Protein AF-A2BMA7-F1 (afdb_monomer)

Secondary structure (DSSP, 8-state):
-------------------THHHHHHHHHHHHHHHHHHHHHHHHHHHHHHHHHHHTTSS-HHHHHHHHHHS-PPPHHHHHHHTT-

Organism: Hyperthermus butylicus (strain DSM 5456 / JCM 9403 / PLM1-5) (NCBI:txid415426)

Mean predicted aligned error: 15.82 Å

Nearest PDB structures (foldseek):
  5j2l-assembly1_B  TM=7.188E-01  e=9.301E+00  synthetic construct

Structure (mmCIF, N/CA/C/O backbone):
data_AF-A2BMA7-F1
#
_entry.id   AF-A2BMA7-F1
#
loop_
_atom_site.group_PDB
_atom_site.id
_atom_site.type_symbol
_atom_site.label_atom_id
_atom_site.label_alt_id
_atom_site.label_comp_id
_atom_site.label_asym_id
_atom_site.label_entity_id
_atom_site.label_seq_id
_atom_site.pdbx_PDB_ins_code
_atom_site.Cartn_x
_atom_site.Cartn_y
_atom_site.Cartn_z
_atom_site.occupancy
_atom_site.B_iso_or_equiv
_atom_site.auth_seq_id
_atom_site.auth_comp_id
_atom_site.auth_asym_id
_atom_site.auth_atom_id
_atom_site.pdbx_PDB_model_num
ATOM 1 N N . MET A 1 1 ? -4.013 15.211 -75.816 1.00 43.28 1 MET A N 1
ATOM 2 C CA . MET A 1 1 ? -3.796 13.877 -75.228 1.00 43.28 1 MET A CA 1
ATOM 3 C C . MET A 1 1 ? -2.333 13.570 -75.464 1.00 43.28 1 MET A C 1
ATOM 5 O O . MET A 1 1 ? -1.966 13.324 -76.603 1.00 43.28 1 MET A O 1
ATOM 9 N N . SER A 1 2 ? -1.502 13.769 -74.447 1.00 49.44 2 SER A N 1
ATOM 10 C CA . SER A 1 2 ? -0.067 13.476 -74.473 1.00 49.44 2 SER A CA 1
ATOM 11 C C . SER A 1 2 ? 0.212 12.655 -73.225 1.00 49.44 2 SER A C 1
ATOM 13 O O . SER A 1 2 ? -0.060 13.118 -72.120 1.00 49.44 2 SER A O 1
ATOM 15 N N . GLU A 1 3 ? 0.611 11.413 -73.453 1.00 49.91 3 GLU A N 1
ATOM 16 C CA . GLU A 1 3 ? 0.856 10.388 -72.448 1.00 49.91 3 GLU A CA 1
ATOM 17 C C . GLU A 1 3 ? 2.141 10.742 -71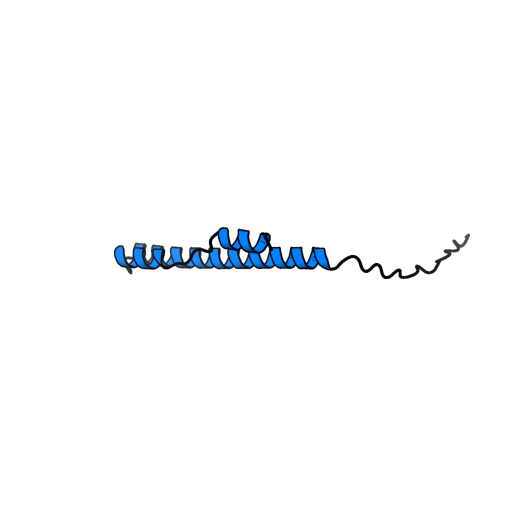.686 1.00 49.91 3 GLU A C 1
ATOM 19 O O . GLU A 1 3 ? 3.186 10.969 -72.294 1.00 49.91 3 GLU A O 1
ATOM 24 N N . GLU A 1 4 ? 2.040 10.865 -70.362 1.00 49.50 4 GLU A N 1
ATOM 25 C CA . GLU A 1 4 ? 3.191 11.003 -69.470 1.00 49.50 4 GLU A CA 1
ATOM 26 C C . GLU A 1 4 ? 3.845 9.627 -69.319 1.00 49.50 4 GLU A C 1
ATOM 28 O O . GLU A 1 4 ? 3.299 8.712 -68.703 1.00 49.50 4 GLU A O 1
ATOM 33 N N . GLU A 1 5 ? 5.014 9.481 -69.931 1.00 48.38 5 GLU A N 1
ATOM 34 C CA . GLU A 1 5 ? 5.866 8.304 -69.835 1.00 48.38 5 GLU A CA 1
ATOM 35 C C . GLU A 1 5 ? 6.551 8.314 -68.456 1.00 48.38 5 GLU A C 1
ATOM 37 O O . GLU A 1 5 ? 7.584 8.949 -68.245 1.00 48.38 5 GLU A O 1
ATOM 42 N N . PHE A 1 6 ? 5.927 7.664 -67.471 1.00 40.47 6 PHE A N 1
ATOM 43 C CA . PHE A 1 6 ? 6.537 7.437 -66.162 1.00 40.47 6 PHE A CA 1
ATOM 44 C C . PHE A 1 6 ? 7.626 6.368 -66.299 1.00 40.47 6 PHE A C 1
ATOM 46 O O . PHE A 1 6 ? 7.351 5.169 -66.334 1.00 40.47 6 PHE A O 1
ATOM 53 N N . VAL A 1 7 ? 8.881 6.810 -66.368 1.00 50.06 7 VAL A N 1
ATOM 54 C CA . VAL A 1 7 ? 10.046 5.943 -66.179 1.00 50.06 7 VAL A CA 1
ATOM 55 C C . VAL A 1 7 ? 10.120 5.599 -64.693 1.00 50.06 7 VAL A C 1
ATOM 57 O O . VAL A 1 7 ? 10.569 6.401 -63.878 1.00 50.06 7 VAL A O 1
ATOM 60 N N . THR A 1 8 ? 9.643 4.415 -64.316 1.00 48.00 8 THR A N 1
ATOM 61 C CA . THR A 1 8 ? 9.922 3.850 -62.993 1.00 48.00 8 THR A CA 1
ATOM 62 C C . THR A 1 8 ? 11.262 3.129 -63.058 1.00 48.00 8 THR A C 1
ATOM 64 O O . THR A 1 8 ? 11.335 1.982 -63.503 1.00 48.00 8 THR A O 1
ATOM 67 N N . GLU A 1 9 ? 12.328 3.815 -62.654 1.00 56.34 9 GLU A N 1
ATOM 68 C CA . GLU A 1 9 ? 13.592 3.156 -62.326 1.00 56.34 9 GLU A CA 1
ATOM 69 C C . GLU A 1 9 ? 13.362 2.194 -61.144 1.00 56.34 9 GLU A C 1
ATOM 71 O O . GLU A 1 9 ? 12.602 2.524 -60.225 1.00 56.34 9 GLU A O 1
ATOM 76 N N . PRO A 1 10 ? 13.955 0.987 -61.157 1.00 49.22 10 PRO A N 1
ATOM 77 C CA . PRO A 1 10 ? 13.837 0.061 -60.042 1.00 49.22 10 PRO A CA 1
ATOM 78 C C . PRO A 1 10 ? 14.536 0.673 -58.827 1.00 49.22 10 PRO A C 1
ATOM 80 O O . PRO A 1 10 ? 15.732 0.951 -58.859 1.00 49.22 10 PRO A O 1
ATOM 83 N N . ILE A 1 11 ? 13.777 0.886 -57.754 1.00 54.62 11 ILE A N 1
ATOM 84 C CA . ILE A 1 11 ? 14.335 1.204 -56.443 1.00 54.62 11 ILE A CA 1
ATOM 85 C C . ILE A 1 11 ? 15.115 -0.042 -56.024 1.00 54.62 11 ILE A C 1
ATOM 87 O O . ILE A 1 11 ? 14.518 -1.070 -55.712 1.00 54.62 11 ILE A O 1
ATOM 91 N N . GLU A 1 12 ? 16.444 0.026 -56.089 1.00 52.72 12 GLU A N 1
ATOM 92 C CA . GLU A 1 12 ? 17.300 -0.947 -55.424 1.00 52.72 12 GLU A CA 1
ATOM 93 C C . GLU A 1 12 ? 16.922 -0.924 -53.942 1.00 52.72 12 GLU A C 1
ATOM 95 O O . GLU A 1 12 ? 17.100 0.085 -53.256 1.00 52.72 12 GLU A O 1
ATOM 100 N N . GLU A 1 13 ? 16.337 -2.026 -53.471 1.00 51.16 13 GLU A N 1
ATOM 101 C CA . GLU A 1 13 ? 16.126 -2.322 -52.059 1.00 51.16 13 GLU A CA 1
ATOM 102 C C . GLU A 1 13 ? 17.502 -2.444 -51.399 1.00 51.16 13 GLU A C 1
ATOM 104 O O . GLU A 1 13 ? 18.044 -3.526 -51.182 1.00 51.16 13 GLU A O 1
ATOM 109 N N . GLY A 1 14 ? 18.109 -1.291 -51.128 1.00 42.47 14 GLY A N 1
ATOM 110 C CA . GLY A 1 14 ? 19.188 -1.174 -50.176 1.00 42.47 14 GLY A CA 1
ATOM 111 C C . GLY A 1 14 ? 18.622 -1.590 -48.832 1.00 42.47 14 GLY A C 1
ATOM 112 O O . GLY A 1 14 ? 17.890 -0.831 -48.199 1.00 42.47 14 GLY A O 1
ATOM 113 N N . GLU A 1 15 ? 18.936 -2.815 -48.430 1.00 47.88 15 GLU A N 1
ATOM 114 C CA . GLU A 1 15 ? 18.797 -3.318 -47.073 1.00 47.88 15 GLU A CA 1
ATOM 115 C C . GLU A 1 15 ? 19.613 -2.404 -46.149 1.00 47.88 15 GLU A C 1
ATOM 117 O O . GLU A 1 15 ? 20.791 -2.626 -45.869 1.00 47.88 15 GLU A O 1
ATOM 122 N N . VAL A 1 16 ? 19.003 -1.301 -45.718 1.00 41.31 16 VAL A N 1
ATOM 123 C CA . VAL A 1 16 ? 19.547 -0.494 -44.638 1.00 41.31 16 VAL A CA 1
ATOM 124 C C . VAL A 1 16 ? 19.124 -1.193 -43.354 1.00 41.31 16 VAL A C 1
ATOM 126 O O . VAL A 1 16 ? 18.064 -0.921 -42.796 1.00 41.31 16 VAL A O 1
ATOM 129 N N . THR A 1 17 ? 19.953 -2.121 -42.880 1.00 44.41 17 THR A N 1
ATOM 130 C CA . THR A 1 17 ? 19.916 -2.564 -41.484 1.00 44.41 17 THR A CA 1
ATOM 131 C C . THR A 1 17 ? 20.318 -1.380 -40.603 1.00 44.41 17 THR A C 1
ATOM 133 O O . THR A 1 17 ? 21.483 -1.222 -40.228 1.00 44.41 17 THR A O 1
ATOM 136 N N . ILE A 1 18 ? 19.357 -0.499 -40.325 1.00 48.38 18 ILE A N 1
ATOM 137 C CA . ILE A 1 18 ? 19.471 0.561 -39.324 1.00 48.38 18 ILE A CA 1
ATOM 138 C C . ILE A 1 18 ? 19.327 -0.116 -37.957 1.00 48.38 18 ILE A C 1
ATOM 140 O O . ILE A 1 18 ? 18.232 -0.387 -37.490 1.00 48.38 18 ILE A O 1
ATOM 144 N N . THR A 1 19 ? 20.478 -0.481 -37.391 1.00 46.00 19 THR A N 1
ATOM 145 C CA . THR A 1 19 ? 20.797 -0.523 -35.952 1.00 46.00 19 THR A CA 1
ATOM 146 C C . THR A 1 19 ? 19.650 -0.846 -34.978 1.00 46.00 19 THR A C 1
ATOM 148 O O . THR A 1 19 ? 19.070 0.048 -34.373 1.00 46.00 19 THR A O 1
ATOM 151 N N . THR A 1 20 ? 19.451 -2.135 -34.695 1.00 51.59 20 THR A N 1
ATOM 152 C CA . THR A 1 20 ? 18.567 -2.688 -33.644 1.00 51.59 20 THR A CA 1
ATOM 153 C C . THR A 1 20 ? 18.994 -2.382 -32.196 1.00 51.59 20 THR A C 1
ATOM 155 O O . THR A 1 20 ? 18.363 -2.849 -31.259 1.00 51.59 20 THR A O 1
ATOM 158 N N . ALA A 1 21 ? 20.062 -1.611 -31.969 1.00 50.88 21 ALA A N 1
ATOM 159 C CA . ALA A 1 21 ? 20.627 -1.416 -30.629 1.00 50.88 21 ALA A CA 1
ATOM 160 C C . ALA A 1 21 ? 19.967 -0.287 -29.810 1.00 50.88 21 ALA A C 1
ATOM 162 O O . ALA A 1 21 ? 20.012 -0.330 -28.584 1.00 50.88 21 ALA A O 1
ATOM 163 N N . GLU A 1 22 ? 19.385 0.731 -30.454 1.00 48.03 22 GLU A N 1
ATOM 164 C CA . GLU A 1 22 ? 18.682 1.816 -29.742 1.00 48.03 22 GLU A CA 1
ATOM 165 C C . GLU A 1 22 ? 17.245 1.425 -29.369 1.00 48.03 22 GLU A C 1
ATOM 167 O O . GLU A 1 22 ? 16.788 1.749 -28.277 1.00 48.03 22 GLU A O 1
ATOM 172 N N . GLU A 1 23 ? 16.565 0.659 -30.223 1.00 51.03 23 GLU A N 1
ATOM 173 C CA . GLU A 1 23 ? 15.173 0.242 -30.014 1.00 51.03 23 GLU A CA 1
ATOM 174 C C . GLU A 1 23 ? 15.041 -0.773 -28.859 1.00 51.03 23 GLU A C 1
ATOM 176 O O . GLU A 1 23 ? 14.168 -0.630 -28.005 1.00 51.03 23 GLU A O 1
ATOM 181 N N . GLU A 1 24 ? 15.978 -1.725 -28.740 1.00 50.66 24 GLU A N 1
ATOM 182 C CA . GLU A 1 24 ? 16.018 -2.678 -27.616 1.00 50.66 24 GLU A CA 1
ATOM 183 C C . GLU A 1 24 ? 16.241 -1.982 -26.261 1.00 50.66 24 GLU A C 1
ATOM 185 O O . GLU A 1 24 ? 15.637 -2.357 -25.254 1.00 50.66 24 GLU A O 1
ATOM 190 N N . ALA A 1 25 ? 17.078 -0.941 -26.221 1.00 54.59 25 ALA A N 1
ATOM 191 C CA . ALA A 1 25 ? 17.345 -0.193 -24.995 1.00 54.59 25 ALA A CA 1
ATOM 192 C C . ALA A 1 25 ? 16.146 0.675 -24.577 1.00 54.59 25 ALA A C 1
ATOM 194 O O . ALA A 1 25 ? 15.854 0.797 -23.384 1.00 54.59 25 ALA A O 1
ATOM 195 N N . GLU A 1 26 ? 15.430 1.268 -25.535 1.00 56.91 26 GLU A N 1
ATOM 196 C CA . GLU A 1 26 ? 14.199 2.010 -25.253 1.00 56.91 26 GLU A CA 1
ATOM 197 C C . GLU A 1 26 ? 13.081 1.082 -24.753 1.00 56.91 26 GLU A C 1
ATOM 199 O O . GLU A 1 26 ? 12.430 1.403 -23.753 1.00 56.91 26 GLU A O 1
ATOM 204 N N . GLU A 1 27 ? 12.902 -0.099 -25.352 1.00 58.12 27 GLU A N 1
ATOM 205 C CA . GLU A 1 27 ? 11.942 -1.100 -24.871 1.00 58.12 27 GLU A CA 1
ATOM 206 C C . GLU A 1 27 ? 12.288 -1.625 -23.464 1.00 58.12 27 GLU A C 1
ATOM 208 O O . GLU A 1 27 ? 11.408 -1.727 -22.599 1.00 58.12 27 GLU A O 1
ATOM 213 N N . GLU A 1 28 ? 13.563 -1.905 -23.176 1.00 57.53 28 GLU A N 1
ATOM 214 C CA . GLU A 1 28 ? 13.995 -2.374 -21.851 1.00 57.53 28 GLU A CA 1
ATOM 215 C C . GLU A 1 28 ? 13.780 -1.300 -20.767 1.00 57.53 28 GLU A C 1
ATOM 217 O O . GLU A 1 28 ? 13.322 -1.587 -19.658 1.00 57.53 28 GLU A O 1
ATOM 222 N N . VAL A 1 29 ? 14.029 -0.026 -21.079 1.00 59.28 29 VAL A N 1
ATOM 223 C CA .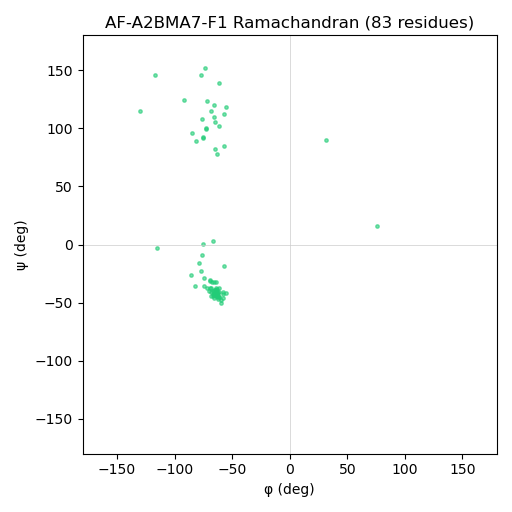 VAL A 1 29 ? 13.779 1.075 -20.135 1.00 59.28 29 VAL A CA 1
ATOM 224 C C . VAL A 1 29 ? 12.279 1.280 -19.894 1.00 59.28 29 VAL A C 1
ATOM 226 O O . VAL A 1 29 ? 11.867 1.485 -18.745 1.00 59.28 29 VAL A O 1
ATOM 229 N N . VAL A 1 30 ? 11.450 1.193 -20.939 1.00 61.84 30 VAL A N 1
ATOM 230 C CA . VAL A 1 30 ? 9.989 1.343 -20.831 1.00 61.84 30 VAL A CA 1
ATOM 231 C C . VAL A 1 30 ? 9.374 0.207 -20.011 1.00 61.84 30 VAL A C 1
ATOM 233 O O . VAL A 1 30 ? 8.557 0.469 -19.125 1.00 61.84 30 VAL A O 1
ATOM 236 N N . THR A 1 31 ? 9.790 -1.040 -20.236 1.00 61.88 31 THR A N 1
ATOM 237 C CA . THR A 1 31 ? 9.284 -2.206 -19.488 1.00 61.88 31 THR A CA 1
ATOM 238 C C . THR A 1 31 ? 9.629 -2.132 -17.999 1.00 61.88 31 THR A C 1
ATOM 240 O O . THR A 1 31 ? 8.744 -2.290 -17.155 1.00 61.88 31 THR A O 1
ATOM 243 N N . VAL A 1 32 ? 10.865 -1.762 -17.648 1.00 62.25 32 VAL A N 1
ATOM 244 C CA . VAL A 1 32 ? 11.272 -1.582 -16.243 1.00 62.25 32 VAL A CA 1
ATOM 245 C C . VAL A 1 32 ? 10.487 -0.458 -15.556 1.00 62.25 32 VAL A C 1
ATOM 247 O O . VAL A 1 32 ? 10.109 -0.583 -14.386 1.00 62.25 32 VAL A O 1
ATOM 250 N N . ASP A 1 33 ? 10.221 0.654 -16.246 1.00 66.19 33 ASP A N 1
ATOM 251 C CA . ASP A 1 33 ? 9.444 1.753 -15.668 1.00 66.19 33 ASP A CA 1
ATOM 252 C C . ASP A 1 33 ? 7.964 1.374 -15.462 1.00 66.19 33 ASP A C 1
ATOM 254 O O . ASP A 1 33 ? 7.388 1.738 -14.427 1.00 66.19 33 ASP A O 1
ATOM 258 N N . ILE A 1 34 ? 7.367 0.604 -16.383 1.00 73.25 34 ILE A N 1
ATOM 259 C CA . ILE A 1 34 ? 6.008 0.052 -16.245 1.00 73.25 34 ILE A CA 1
ATOM 260 C C . ILE A 1 34 ? 5.931 -0.891 -15.038 1.00 73.25 34 ILE A C 1
ATOM 262 O O . ILE A 1 34 ? 5.045 -0.715 -14.199 1.00 73.25 34 ILE A O 1
ATOM 266 N N . ASP A 1 35 ? 6.882 -1.811 -14.880 1.00 75.38 35 ASP A N 1
ATOM 267 C CA . ASP A 1 35 ? 6.898 -2.772 -13.770 1.00 75.38 35 ASP A CA 1
ATOM 268 C C . ASP A 1 35 ? 7.011 -2.085 -12.405 1.00 75.38 35 ASP A C 1
ATOM 270 O O . ASP A 1 35 ? 6.310 -2.426 -11.447 1.00 75.38 35 ASP A O 1
ATOM 274 N N . VAL A 1 36 ? 7.860 -1.058 -12.297 1.00 77.81 36 VAL A N 1
ATOM 275 C CA . VAL A 1 36 ? 7.989 -0.301 -11.046 1.00 77.81 36 VAL A CA 1
ATOM 276 C C . VAL A 1 36 ? 6.717 0.497 -10.754 1.00 77.81 36 VAL A C 1
ATOM 278 O O . VAL A 1 36 ? 6.332 0.621 -9.591 1.00 77.81 36 VAL A O 1
ATOM 281 N N . ASN A 1 37 ? 6.068 1.054 -11.779 1.00 85.38 37 ASN A N 1
ATOM 282 C CA . ASN A 1 37 ? 4.794 1.752 -11.611 1.00 85.38 37 ASN A CA 1
ATOM 283 C C . ASN A 1 37 ? 3.678 0.792 -11.175 1.00 85.38 37 ASN A C 1
ATOM 285 O O . ASN A 1 37 ? 2.929 1.127 -10.260 1.00 85.38 37 ASN A O 1
ATOM 289 N N . ALA A 1 38 ? 3.596 -0.401 -11.770 1.00 86.31 38 ALA A N 1
ATOM 290 C CA . ALA A 1 38 ? 2.633 -1.430 -11.388 1.00 86.31 38 ALA A CA 1
ATOM 291 C C . ALA A 1 38 ? 2.821 -1.855 -9.924 1.00 86.31 38 ALA A C 1
ATOM 293 O O . ALA A 1 38 ? 1.871 -1.821 -9.144 1.00 86.31 38 ALA A O 1
ATOM 294 N N . ALA A 1 39 ? 4.061 -2.134 -9.515 1.00 85.00 39 ALA A N 1
ATOM 295 C CA . ALA A 1 39 ? 4.373 -2.487 -8.133 1.00 85.00 39 ALA A CA 1
ATOM 296 C C . ALA A 1 39 ? 4.093 -1.337 -7.143 1.00 85.00 39 ALA A C 1
ATOM 298 O O . ALA A 1 39 ? 3.707 -1.572 -5.997 1.00 85.00 39 ALA A O 1
ATOM 299 N N . LEU A 1 40 ? 4.265 -0.077 -7.563 1.00 87.88 40 LEU A N 1
ATOM 300 C CA . LEU A 1 40 ? 3.902 1.078 -6.740 1.00 87.88 40 LEU A CA 1
ATOM 301 C C . LEU A 1 40 ? 2.382 1.182 -6.567 1.00 87.88 40 LEU A C 1
ATOM 303 O O . LEU A 1 40 ? 1.915 1.412 -5.453 1.00 87.88 40 LEU A O 1
ATOM 307 N N . LEU A 1 41 ? 1.622 0.999 -7.647 1.00 90.06 41 LEU A N 1
ATOM 308 C CA . LEU A 1 41 ? 0.160 1.008 -7.610 1.00 90.06 41 LEU A CA 1
ATOM 309 C C . LEU A 1 41 ? -0.377 -0.108 -6.712 1.00 90.06 41 LEU A C 1
ATOM 311 O O . LEU A 1 41 ? -1.224 0.158 -5.864 1.00 90.06 41 LEU A O 1
ATOM 315 N N . GLU A 1 42 ? 0.162 -1.319 -6.828 1.00 89.38 42 GLU A N 1
ATOM 316 C CA . GLU A 1 42 ? -0.196 -2.448 -5.964 1.00 89.38 42 GLU A CA 1
ATOM 317 C C . GLU A 1 42 ? 0.061 -2.130 -4.482 1.00 89.38 42 GLU A C 1
ATOM 319 O O . GLU A 1 42 ? -0.822 -2.298 -3.638 1.00 89.38 42 GLU A O 1
ATOM 324 N N . ALA A 1 43 ? 1.230 -1.566 -4.163 1.00 89.50 43 ALA A N 1
ATOM 325 C CA . ALA A 1 43 ? 1.553 -1.137 -2.805 1.00 89.50 43 ALA A CA 1
ATOM 326 C C . ALA A 1 43 ? 0.598 -0.044 -2.286 1.00 89.50 43 ALA A C 1
ATOM 328 O O . ALA A 1 43 ? 0.241 -0.041 -1.104 1.00 89.50 43 ALA A O 1
ATOM 329 N N . MET A 1 44 ? 0.171 0.888 -3.146 1.00 92.00 44 MET A N 1
ATOM 330 C CA . MET A 1 44 ? -0.802 1.922 -2.781 1.00 92.00 44 MET A CA 1
ATOM 331 C C . MET A 1 44 ? -2.179 1.324 -2.490 1.00 92.00 44 MET A C 1
ATOM 333 O O . MET A 1 44 ? -2.768 1.671 -1.467 1.00 92.00 44 MET A O 1
ATOM 337 N N . VAL A 1 45 ? -2.655 0.400 -3.328 1.00 94.44 45 VAL A N 1
ATOM 338 C CA . VAL A 1 45 ? -3.934 -0.298 -3.124 1.00 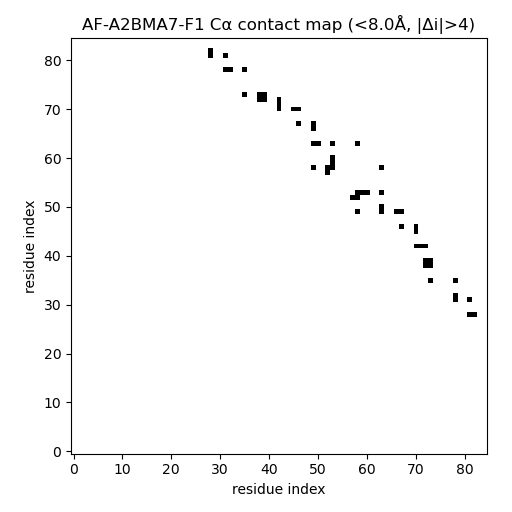94.44 45 VAL A CA 1
ATOM 339 C C . VAL A 1 45 ? -3.918 -1.056 -1.797 1.00 94.44 45 VAL A C 1
ATOM 341 O O . VAL A 1 45 ? -4.780 -0.826 -0.946 1.00 94.44 45 VAL A O 1
ATOM 344 N N . ALA A 1 46 ? -2.877 -1.851 -1.543 1.00 93.00 46 ALA A N 1
ATOM 345 C CA . ALA A 1 46 ? -2.734 -2.584 -0.286 1.00 93.00 46 ALA A CA 1
ATOM 346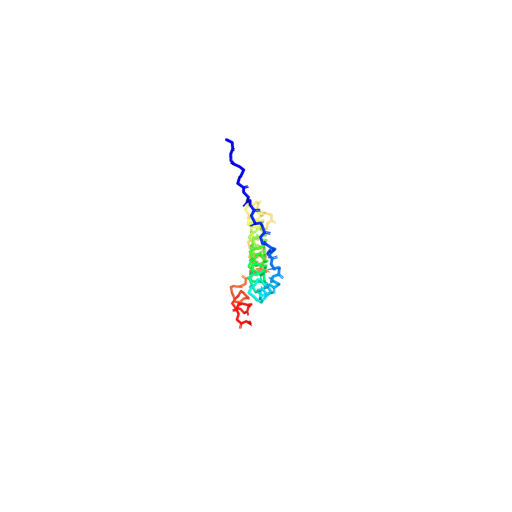 C C . ALA A 1 46 ? -2.730 -1.649 0.941 1.00 93.00 46 ALA A C 1
ATOM 348 O O . ALA A 1 46 ? -3.377 -1.928 1.952 1.00 93.00 46 ALA A O 1
ATOM 349 N N . ARG A 1 47 ? -2.054 -0.491 0.856 1.00 93.81 47 ARG A N 1
ATOM 350 C CA . ARG A 1 47 ? -2.088 0.521 1.927 1.00 93.81 47 ARG A CA 1
ATOM 351 C C . ARG A 1 47 ? -3.490 1.071 2.155 1.00 93.81 47 ARG A C 1
ATOM 353 O O . ARG A 1 47 ? -3.888 1.224 3.309 1.00 93.81 47 ARG A O 1
ATOM 360 N N . THR A 1 48 ? -4.225 1.380 1.088 1.00 94.94 48 THR A N 1
ATOM 361 C CA . THR A 1 48 ? -5.587 1.916 1.212 1.00 94.94 48 THR A CA 1
ATOM 362 C C . THR A 1 48 ? -6.538 0.919 1.861 1.00 94.94 48 THR A C 1
ATOM 364 O O . THR A 1 48 ? -7.293 1.316 2.743 1.00 94.94 48 THR A O 1
ATOM 367 N N . GLU A 1 49 ? -6.432 -0.370 1.536 1.00 95.50 49 GLU A N 1
ATOM 368 C CA . GLU A 1 49 ? -7.245 -1.416 2.164 1.00 95.50 49 GLU A CA 1
ATOM 369 C C . GLU A 1 49 ? -6.972 -1.543 3.667 1.00 95.50 49 GLU A C 1
ATOM 371 O O . GLU A 1 49 ? -7.904 -1.668 4.463 1.00 95.50 49 GLU A O 1
ATOM 376 N N . ILE A 1 50 ? -5.702 -1.480 4.086 1.00 95.25 50 ILE A N 1
ATOM 377 C CA . ILE A 1 50 ? -5.346 -1.522 5.514 1.00 95.25 50 ILE A CA 1
ATOM 378 C C . ILE A 1 50 ? -5.922 -0.307 6.248 1.00 95.25 50 ILE A C 1
ATOM 380 O O . ILE A 1 50 ? -6.469 -0.452 7.342 1.00 95.25 50 ILE A O 1
ATOM 384 N N . ILE A 1 51 ? -5.820 0.885 5.654 1.00 95.00 51 ILE A N 1
ATOM 385 C CA . ILE A 1 51 ? -6.361 2.120 6.236 1.00 95.00 51 ILE A CA 1
ATOM 386 C C . ILE A 1 51 ? -7.888 2.056 6.318 1.00 95.00 51 ILE A C 1
ATOM 388 O O . ILE A 1 51 ? -8.458 2.463 7.328 1.00 95.00 51 ILE A O 1
ATOM 392 N N . GLU A 1 52 ? -8.556 1.522 5.298 1.00 96.94 52 GLU A N 1
ATOM 393 C CA . GLU A 1 52 ? -10.008 1.362 5.298 1.00 96.94 52 GLU A CA 1
ATOM 394 C C . GLU A 1 52 ? -10.465 0.411 6.410 1.00 96.94 52 GLU A C 1
ATOM 396 O O . GLU A 1 52 ? -11.376 0.736 7.172 1.00 96.94 52 GLU A O 1
ATOM 401 N N . LYS A 1 53 ? -9.790 -0.732 6.566 1.00 95.00 53 LYS A N 1
ATOM 402 C CA . LYS A 1 53 ? -10.059 -1.692 7.647 1.00 95.00 53 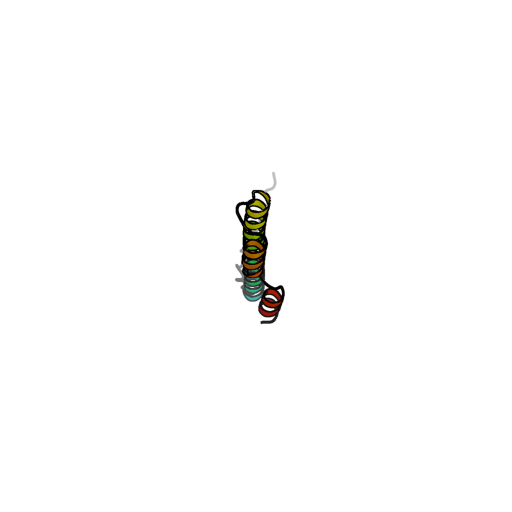LYS A CA 1
ATOM 403 C C . LYS A 1 53 ? -9.777 -1.101 9.029 1.00 95.00 53 LYS A C 1
ATOM 405 O O . LYS A 1 53 ? -10.552 -1.322 9.957 1.00 95.00 53 LYS A O 1
ATOM 410 N N . LEU A 1 54 ? -8.729 -0.286 9.169 1.00 95.31 54 LEU A N 1
ATOM 411 C CA . LEU A 1 54 ? -8.467 0.475 10.395 1.00 95.31 54 LEU A CA 1
ATOM 412 C C . LEU A 1 54 ? -9.595 1.479 10.685 1.00 95.31 54 LEU A C 1
ATOM 414 O O . LEU A 1 54 ? -10.063 1.558 11.817 1.00 95.31 54 LEU A O 1
ATOM 418 N N . ALA A 1 55 ? -10.073 2.209 9.673 1.00 94.81 55 ALA A N 1
ATOM 419 C CA . ALA A 1 55 ? -11.170 3.170 9.813 1.00 94.81 55 ALA A CA 1
ATOM 420 C C . ALA A 1 55 ? -12.506 2.498 10.173 1.00 94.81 55 ALA A C 1
ATOM 422 O O . ALA A 1 55 ? -13.305 3.067 10.914 1.00 94.81 55 ALA A O 1
ATOM 423 N N . LYS A 1 56 ? -12.726 1.269 9.693 1.00 96.56 56 LYS A N 1
ATOM 424 C CA . LYS A 1 56 ? -13.865 0.414 10.062 1.00 96.56 56 LYS A CA 1
ATOM 425 C C . LYS A 1 56 ? -13.723 -0.230 11.449 1.00 96.56 56 LYS A C 1
ATOM 427 O O . LYS A 1 56 ? -14.684 -0.814 11.940 1.00 96.56 56 LYS A O 1
ATOM 432 N N . GLY A 1 57 ? -12.556 -0.118 12.089 1.00 94.38 57 GLY A N 1
ATOM 433 C CA . GLY A 1 57 ? -12.266 -0.737 13.385 1.00 94.38 57 GLY A CA 1
ATOM 434 C C . GLY A 1 57 ? -12.005 -2.245 13.315 1.00 94.38 57 GLY A C 1
ATOM 435 O O . GLY A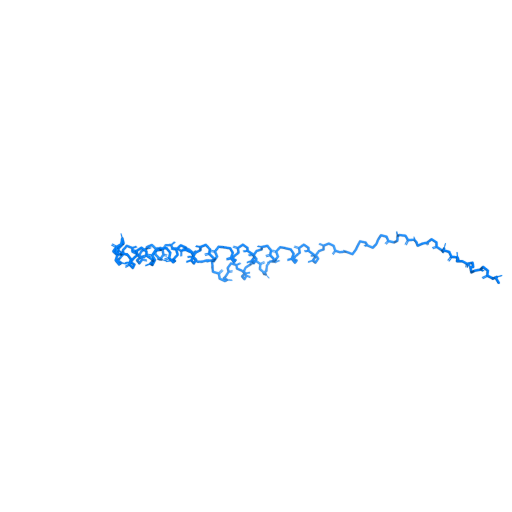 1 57 ? -12.048 -2.917 14.343 1.00 94.38 57 GLY A O 1
ATOM 436 N N . GLU A 1 58 ? -11.737 -2.783 12.123 1.00 94.25 58 GLU A N 1
ATOM 437 C CA . GLU A 1 58 ? -11.422 -4.201 11.905 1.00 94.25 58 GLU A CA 1
ATOM 438 C C . GLU A 1 58 ? -9.979 -4.545 12.310 1.00 94.25 58 GLU A C 1
ATOM 440 O O . GLU A 1 58 ? -9.687 -5.698 12.625 1.00 94.25 58 GLU A O 1
ATOM 445 N N . TYR A 1 59 ? -9.089 -3.547 12.345 1.00 93.38 59 TYR A N 1
ATOM 446 C CA . TYR A 1 59 ? -7.718 -3.678 12.841 1.00 93.38 59 TYR A CA 1
ATOM 447 C C . TYR A 1 59 ? -7.466 -2.797 14.055 1.00 93.38 59 TYR A C 1
ATOM 449 O O . TYR A 1 59 ? -7.952 -1.667 14.139 1.00 93.38 59 TYR A O 1
ATOM 457 N N . ARG A 1 60 ? -6.622 -3.283 14.971 1.00 94.12 60 ARG A N 1
ATOM 458 C CA . ARG A 1 60 ? -6.021 -2.421 15.991 1.00 94.12 60 ARG A CA 1
ATOM 459 C C . ARG A 1 60 ? -4.952 -1.542 15.353 1.00 94.12 60 ARG A C 1
ATOM 461 O O . ARG A 1 60 ? -4.295 -1.933 14.389 1.00 94.12 60 ARG A O 1
ATOM 468 N N . THR A 1 61 ? -4.720 -0.370 15.935 1.00 92.38 61 THR A N 1
ATOM 469 C CA . THR A 1 61 ? -3.740 0.596 15.420 1.00 92.38 61 THR A CA 1
ATOM 470 C C . THR A 1 61 ? -2.338 -0.008 15.279 1.00 92.38 61 THR A C 1
ATOM 472 O O . THR A 1 61 ? -1.675 0.207 14.272 1.00 92.38 61 THR A O 1
ATOM 475 N N . GLU A 1 62 ? -1.898 -0.808 16.251 1.00 93.88 62 GLU A N 1
ATOM 476 C CA . GLU A 1 62 ? -0.578 -1.460 16.247 1.00 93.88 62 GLU A CA 1
ATOM 477 C C . GLU A 1 62 ? -0.439 -2.510 15.130 1.00 93.88 62 GLU A C 1
ATOM 479 O O . GLU A 1 62 ? 0.591 -2.586 14.453 1.00 93.88 62 GLU A O 1
ATOM 484 N N . GLU A 1 63 ? -1.499 -3.282 14.887 1.00 91.50 63 GLU A N 1
ATOM 485 C CA . GLU A 1 63 ? -1.559 -4.274 13.810 1.00 91.50 63 GLU A CA 1
ATOM 486 C C . GLU A 1 63 ? -1.516 -3.583 12.443 1.00 91.50 63 GLU A C 1
ATOM 488 O O . GLU A 1 63 ? -0.708 -3.951 11.590 1.00 91.50 63 GLU A O 1
ATOM 493 N N . ALA A 1 64 ? -2.305 -2.519 12.264 1.00 93.06 64 ALA A N 1
ATOM 494 C CA . ALA A 1 64 ? -2.307 -1.733 11.034 1.00 93.06 64 ALA A CA 1
ATOM 495 C C . ALA A 1 64 ? -0.938 -1.089 10.758 1.00 93.06 64 ALA A C 1
ATOM 497 O O . ALA A 1 64 ? -0.469 -1.119 9.622 1.00 93.06 64 ALA A O 1
ATOM 498 N N . ILE A 1 65 ? -0.250 -0.563 11.780 1.00 93.06 65 ILE A N 1
ATOM 499 C CA . ILE A 1 65 ? 1.108 -0.009 11.632 1.00 93.06 65 ILE A CA 1
ATOM 500 C C . ILE A 1 65 ? 2.083 -1.088 11.155 1.00 93.06 65 ILE A C 1
ATOM 502 O O . ILE A 1 65 ? 2.850 -0.848 10.222 1.00 93.06 65 ILE A O 1
ATOM 506 N N . THR A 1 66 ? 2.023 -2.281 11.747 1.00 94.38 66 THR A N 1
ATOM 507 C CA . THR A 1 66 ? 2.904 -3.398 11.381 1.00 94.38 66 THR A CA 1
ATOM 508 C C . THR A 1 66 ? 2.671 -3.829 9.929 1.00 94.38 66 THR A C 1
ATOM 510 O O . THR A 1 66 ? 3.625 -4.003 9.172 1.00 94.38 66 THR A O 1
ATOM 513 N N . MET A 1 67 ? 1.406 -3.932 9.505 1.00 91.62 67 MET A N 1
ATOM 514 C CA . MET A 1 67 ? 1.050 -4.262 8.120 1.00 91.62 67 MET A CA 1
ATOM 515 C C . MET A 1 67 ? 1.472 -3.167 7.130 1.00 91.62 67 MET A C 1
ATOM 517 O O . MET A 1 67 ? 1.960 -3.461 6.045 1.00 91.62 67 MET A O 1
ATOM 521 N N . LEU A 1 68 ? 1.342 -1.888 7.489 1.00 92.31 68 LEU A N 1
ATOM 522 C CA . LEU A 1 68 ? 1.777 -0.785 6.624 1.00 92.31 68 LEU A CA 1
ATOM 523 C C . LEU A 1 68 ? 3.302 -0.732 6.457 1.00 92.31 68 LEU A C 1
ATOM 525 O O . LEU A 1 68 ? 3.790 -0.308 5.404 1.00 92.31 68 LEU A O 1
ATOM 529 N N . GLN A 1 69 ? 4.052 -1.133 7.486 1.00 90.12 69 GLN A N 1
ATOM 530 C CA . GLN A 1 69 ? 5.514 -1.209 7.454 1.00 90.12 69 GLN A CA 1
ATOM 531 C C . GLN A 1 69 ? 6.027 -2.401 6.640 1.00 90.12 69 GLN A C 1
ATOM 533 O O . GLN A 1 69 ? 7.112 -2.308 6.068 1.00 90.12 69 GLN A O 1
ATOM 538 N N . SER A 1 70 ? 5.268 -3.498 6.561 1.00 90.38 70 SER A N 1
ATOM 539 C CA . SER A 1 70 ? 5.654 -4.674 5.774 1.00 90.38 70 SER A CA 1
ATOM 540 C C . SER A 1 70 ? 5.406 -4.516 4.271 1.00 90.38 70 SER A C 1
ATOM 542 O O . SER A 1 70 ? 5.987 -5.265 3.485 1.00 90.38 70 SER A O 1
ATOM 544 N N . ILE A 1 71 ? 4.597 -3.534 3.849 1.00 88.88 71 ILE A N 1
ATOM 545 C CA . ILE A 1 71 ? 4.397 -3.230 2.428 1.00 88.88 71 ILE A CA 1
ATOM 546 C C . ILE A 1 71 ? 5.707 -2.718 1.827 1.00 88.88 71 ILE A C 1
ATOM 548 O O . ILE A 1 71 ? 6.151 -1.597 2.091 1.00 88.88 71 ILE A O 1
ATOM 552 N N . ALA A 1 72 ? 6.304 -3.550 0.977 1.00 77.12 72 ALA A N 1
ATOM 553 C CA . ALA A 1 72 ? 7.488 -3.203 0.216 1.00 77.12 72 ALA A CA 1
ATOM 554 C C . ALA A 1 72 ? 7.139 -2.136 -0.829 1.00 77.12 72 ALA A C 1
ATOM 556 O O . ALA A 1 72 ? 6.392 -2.390 -1.770 1.00 77.12 72 ALA A O 1
ATOM 557 N N . ILE A 1 73 ? 7.705 -0.939 -0.679 1.00 78.81 73 ILE A N 1
ATOM 558 C CA . ILE A 1 73 ? 7.599 0.113 -1.690 1.00 78.81 73 ILE A CA 1
ATOM 559 C C . ILE A 1 73 ? 8.802 -0.024 -2.628 1.00 78.81 73 ILE A C 1
ATOM 561 O O . ILE A 1 73 ? 9.944 0.007 -2.153 1.00 78.81 73 ILE A O 1
ATOM 565 N N . PRO A 1 74 ? 8.589 -0.166 -3.948 1.00 72.81 74 PRO A N 1
ATOM 566 C CA . PRO A 1 74 ? 9.680 -0.143 -4.911 1.00 72.81 74 PRO A CA 1
ATOM 567 C C . PRO A 1 74 ? 10.488 1.150 -4.748 1.00 72.81 74 PRO A C 1
ATOM 569 O O . PRO A 1 74 ? 9.958 2.250 -4.904 1.00 72.81 74 PRO A O 1
ATOM 572 N N . SER A 1 75 ? 11.773 1.043 -4.405 1.00 69.94 75 SER A N 1
ATOM 573 C CA . SER A 1 75 ? 12.615 2.231 -4.274 1.00 69.94 75 SER A CA 1
ATOM 574 C C . SER A 1 75 ? 13.018 2.758 -5.651 1.00 69.94 75 SER A C 1
ATOM 576 O O . SER A 1 75 ? 13.313 1.994 -6.575 1.00 69.94 75 SER A O 1
ATOM 578 N N . LEU A 1 76 ? 13.134 4.085 -5.767 1.00 61.97 76 LEU A N 1
ATOM 579 C CA . LEU A 1 76 ? 13.723 4.751 -6.940 1.00 61.97 76 LEU A CA 1
ATOM 580 C C . LEU A 1 76 ? 15.158 4.270 -7.228 1.00 61.97 76 LEU A C 1
ATOM 582 O O . LEU A 1 76 ? 15.672 4.422 -8.334 1.00 61.97 76 LEU A O 1
ATOM 586 N N . GLU A 1 77 ? 15.812 3.656 -6.244 1.00 55.16 77 GLU A N 1
ATOM 587 C CA . GLU A 1 77 ? 17.155 3.109 -6.378 1.00 55.16 77 GLU A CA 1
ATOM 588 C C . GLU A 1 77 ? 17.208 1.881 -7.304 1.00 55.16 77 GLU A C 1
ATOM 590 O O . GLU A 1 77 ? 18.198 1.715 -8.021 1.00 55.16 77 GLU A O 1
ATOM 595 N N . LYS A 1 78 ? 16.128 1.078 -7.373 1.00 58.44 78 LYS A N 1
ATOM 596 C CA . LYS A 1 78 ? 15.992 0.007 -8.378 1.00 58.44 78 LYS A CA 1
ATOM 597 C C . LYS A 1 78 ? 15.916 0.583 -9.797 1.00 58.44 78 LYS A C 1
ATOM 599 O O . LYS A 1 78 ? 16.665 0.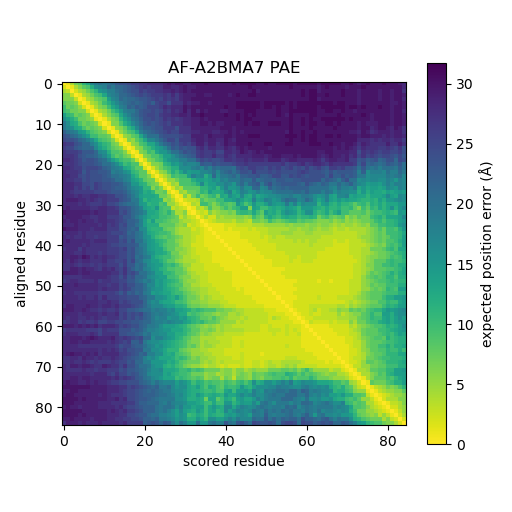121 -10.655 1.00 58.44 78 LYS A O 1
ATOM 604 N N . ARG A 1 79 ? 15.138 1.658 -10.016 1.00 58.22 79 ARG A N 1
ATOM 605 C CA . ARG A 1 79 ? 15.112 2.384 -11.308 1.00 58.22 79 ARG A CA 1
ATOM 606 C C . ARG A 1 79 ? 16.488 2.908 -11.697 1.00 58.22 79 ARG A C 1
ATOM 608 O O . ARG A 1 79 ? 16.902 2.791 -12.844 1.00 58.22 79 ARG A O 1
ATOM 615 N N . ARG A 1 80 ? 17.231 3.468 -10.735 1.00 57.69 80 ARG A N 1
ATOM 616 C CA . ARG A 1 80 ? 18.550 4.052 -11.015 1.00 57.69 80 ARG A CA 1
ATOM 617 C C . ARG A 1 80 ? 19.607 3.005 -11.378 1.00 57.69 80 ARG A C 1
ATOM 619 O O . ARG A 1 80 ? 20.512 3.330 -12.135 1.00 57.69 80 ARG A O 1
ATOM 626 N N . ARG A 1 81 ? 19.534 1.783 -10.834 1.00 60.16 81 ARG A N 1
ATOM 627 C CA . ARG A 1 81 ? 20.469 0.700 -11.199 1.00 60.16 81 ARG A CA 1
ATOM 628 C C . ARG A 1 81 ? 20.177 0.108 -12.575 1.00 60.16 81 ARG A C 1
ATOM 630 O O . ARG A 1 81 ? 21.137 -0.221 -13.258 1.00 60.16 81 ARG A O 1
ATOM 637 N N . ALA A 1 82 ? 18.907 0.009 -12.970 1.00 59.09 82 ALA A N 1
ATOM 638 C CA . ALA A 1 82 ? 18.531 -0.460 -14.303 1.00 59.09 82 ALA A CA 1
ATOM 639 C C . ALA A 1 82 ? 19.032 0.492 -15.402 1.00 59.09 82 ALA A C 1
ATOM 641 O O . ALA A 1 82 ? 19.654 0.047 -16.349 1.00 59.09 82 ALA A O 1
ATOM 642 N N . ARG A 1 83 ? 18.908 1.812 -15.202 1.00 60.28 83 ARG A N 1
ATOM 643 C CA . ARG A 1 83 ? 19.355 2.834 -16.173 1.00 60.28 83 ARG A CA 1
ATOM 644 C C . ARG A 1 83 ? 20.874 3.069 -16.253 1.00 60.28 83 ARG A C 1
ATOM 646 O O . ARG A 1 83 ? 21.303 4.002 -16.922 1.00 60.28 83 ARG A O 1
ATOM 653 N N . LYS A 1 84 ? 21.685 2.346 -15.472 1.00 57.75 84 LYS A N 1
ATOM 654 C CA . LYS A 1 84 ? 23.146 2.560 -15.385 1.00 57.75 84 LYS A CA 1
ATOM 655 C C . LYS A 1 84 ? 23.965 1.369 -15.895 1.00 57.75 84 LYS A C 1
ATOM 657 O O . LYS A 1 84 ? 25.192 1.438 -15.840 1.00 57.75 84 LYS A O 1
ATOM 662 N N . LYS A 1 85 ? 23.297 0.284 -16.283 1.00 50.97 85 LYS A N 1
ATOM 663 C CA . LYS A 1 85 ? 23.876 -0.771 -17.115 1.00 50.97 85 LYS A CA 1
ATOM 664 C C . LYS A 1 85 ? 23.678 -0.396 -18.573 1.00 50.97 85 LYS A C 1
ATOM 666 O O . LYS A 1 85 ? 24.568 -0.796 -19.347 1.00 50.97 85 LYS A O 1
#

InterPro domains:
  IPR021985 RNA polymerase Rpo13 subunit HTH domain [PF12136] (16-59)

Solvent-accessible surface area (backbone atoms only — not comparable to full-atom values): 5347 Å² total; per-residue (Å²): 141,80,85,81,82,78,80,79,74,83,78,76,83,72,82,72,82,76,67,73,68,62,59,55,52,52,52,53,54,50,51,54,54,50,53,49,50,51,48,41,50,52,41,50,52,56,48,51,53,46,51,51,36,42,75,71,62,76,38,56,72,70,58,45,51,54,55,59,68,67,55,69,70,72,54,72,64,60,59,56,55,63,78,70,112

Radius of gyration: 27.69 Å; Cα contacts (8 Å, |Δi|>4): 29; chains: 1; bounding box: 38×19×92 Å

Sequence (85 aa):
MSEEEFVTEPIEEGEVTITTAEEEAEEEVVTVDIDVNAALLEAMVARTEIIEKLAKGEYRTEEAITMLQSIAIPSLEKRRRARKK

pLDDT: mean 71.09, std 19.39, range [40.47, 96.94]

Foldseek 3Di:
DDDDDDDDDDDPPPPPPPDPPVVVLVVQLVVVVVVLVVLQVVLVVQLVVLVVCVVVVVDDPVRSVVSNVPRDRDDCVSSVVSVVD

=== Feature glossary ===
Key to the feature types in this record:

— What the protein is —

Primary structure: the covalent order of the twenty standard amino acids along the backbone. Two proteins with the same sequence will (almost always) fold to the same structure; two with 30% identity often share a fold but not the details.

Database cross-references. InterPro integrates a dozen domain/family signature databases into unified entries with residue-range hits. GO terms attach function/process/location labels with evidence codes. CATH codes position the fold in a four-level structural taxonomy. Organism is the NCBI-taxonomy species name.

— Where its atoms are —

The mmCIF block holds the 3D Cartesian coordinates of each backbone atom (N, Cα, C, O) in ångströms. mmCIF is the PDB's canonical archive format — a tagged-loop text representation of the atomic model.

Six rendered views show the 3D structure from the faces of a cube — i.e. along ±x, ±y, ±z. Rendering representation is drawn randomly per protein from cartoon (secondary-structure ribbons), sticks (backbone bonds), or molecular surface; coloring is either N→C rainbow (blue at the N-terminus through red at the C-terminus) or one color per chain.

— Local backbone conformation —

DSSP 8-state secondary structure assigns each residue one of H (α-helix), G (3₁₀-helix), I (π-helix), E (extended β-strand), B (isolated β-bridge), T (hydrogen-bonded turn), S (bend), or '-' (coil). The assignment is computed from backbone hydrogen-bond geometry via the Kabsch–Sander algorithm.

P-SEA three-state annotation labels each residue as helix, strand, or coil based purely on the g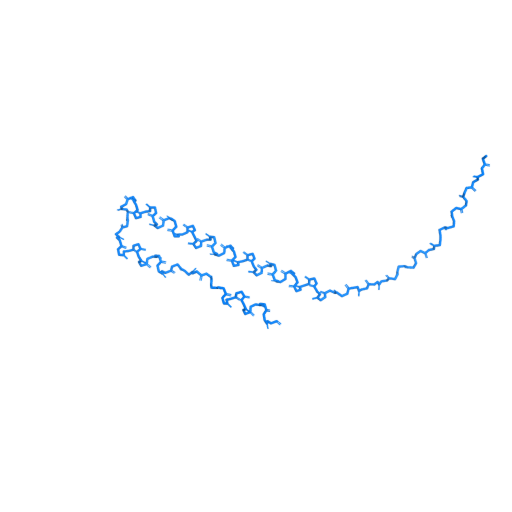eometry of the Cα trace. It serves as a fallback when the full backbone (and thus DSSP) is unavailable.

The φ/ψ torsion pair specifies the backbone conformation at each residue. φ rotates about the N–Cα bond, ψ about the Cα–C bond. Steric clashes forbid most of the (φ, ψ) plane — the allowed regions (α-helix basin, β-sheet basin, left-handed helix) are the Ram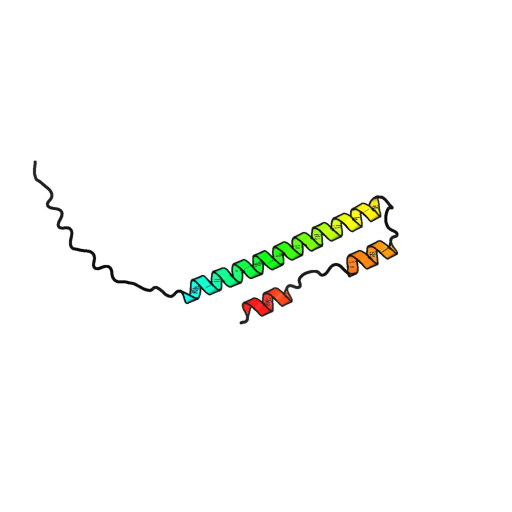achandran-allowed regions.

— Global shape and packing —

The geometric summary reports three shape descriptors. Rg (radius of gyration) measures how spread out the Cα atoms are about their centre of mass; compact globular proteins have small Rg, elongated or unfolded ones large. Cα contacts (<8 Å, |i−j|>4) count long-range residue pairs in spatial proximity — high for tightly packed folds, near zero for rods or random coil. The bounding-box extents give the protein's footprint along x, y, z in Å.

Accessible surface area quantifies burial. A residue with SASA near zero is packed into the hydrophobic core; one with SASA >100 Å² sits on the surface. Computed here via the Shrake–Rupley numerical algorithm with a 1.4 Å probe.

Plot images: a contact map (which residues are close in 3D, as an N×N binary image), a Ramachandran scatter (backbone torsion angles, revealing secondary-structure composition at a glance), and — for AlphaFold structures — a PAE heatmap (pairwise prediction confidence).

— Structural neighborhood —

The Foldseek 3Di string encodes local tertiary geometry as a 20-letter alphabet — one character per residue — derived from the relative positions of nearby Cα atoms. Unlike the amino-acid sequence, 3Di is a direct function of the 3D structure, so two proteins with the same fold have similar 3Di strings even at low sequence identity.

Nearest PDB neighbors are the top structural matches found by Foldseek when searching this structure against the entire Protein Data Bank. Each hit reports a TM-score (0 to 1; >0.5 almost always implies the same fold) and an E-value. These are *structural* homologs — they may share no detectable sequence similarity.

— Confidence and disorder —

For AlphaFold models, the B-factor field carries pLDDT — the model's own estimate of local accuracy on a 0–100 scale. Regions with pLDDT<50 should be treated as essentially unmodeled; they often correspond to intrinsically disordered segments.

B-factor (Debye–Waller factor) reflects atomic displacement in the crystal lattice. It is an experimental observable (units Å²), not a prediction; low values mean the atom is pinned down, high values mean it moves or is heterogeneous across the crystal.

Predicted aligned error is AlphaFold's pairwise confidence. Unlike pLDDT (per-residue), PAE is per-residue-pair and captures whether two parts of the structure are correctly placed relative to each other. Units are ångströms of expected positional error.